Protein AF-A0A447RJ28-F1 (afdb_monomer_lite)

Secondary structure (DSSP, 8-state):
--STTHHHHHHHHHHTTTT-PPP---SS--EE---EE--SSSEEEEEEETTEE----B-TT-EE-----EE--SS--TT--EEEEEEEEETTTEEE--S-S-EEEPP-

InterPro domains:
  IPR021733 Protein of unknown function DUF3304 [PF11745] (37-91)

Sequence (108 aa):
MKSALISPLLAGLLLLTGCAQPAAQAGGGGGGTIKAINHTKWAINHFSVNGQSGIDILGPFQGGGGGCCFSVPARWTPGMTVRVDWETGQGSSAVSRGLPTGLNIKPG

Organism: Klebsiella pneumoniae (NCBI:txid573)

pLDDT: mean 72.42, std 15.9, range [40.38, 90.81]

Radius of gyration: 25.22 Å; chains: 1; bounding box: 36×23×89 Å

Foldseek 3Di:
DPPPVVVVVVVVVVVVVPDPDPPDQPPFQDKDFDKDFAQDQWKWQWKDKLPQTQPDIAHHRGIGGGRTGDGDDSDDDPPDWIWMAIWTDHPPPRTDRDDDGTDTDDDD

Structure (mmCIF, N/CA/C/O backbone):
data_AF-A0A447RJ28-F1
#
_entry.id   AF-A0A447RJ28-F1
#
loop_
_atom_site.group_PDB
_atom_site.id
_atom_site.type_symbol
_atom_site.label_atom_id
_atom_site.label_alt_id
_atom_site.label_comp_id
_atom_site.label_asym_id
_atom_site.label_entity_id
_atom_site.label_seq_id
_atom_site.pdbx_PDB_ins_code
_atom_site.Cartn_x
_atom_site.Cartn_y
_atom_site.Cartn_z
_atom_site.occupancy
_atom_site.B_iso_or_equiv
_atom_site.auth_seq_id
_atom_site.auth_comp_id
_atom_site.auth_asym_id
_atom_site.auth_atom_id
_atom_site.pdbx_PDB_model_num
ATOM 1 N N . MET A 1 1 ? -24.251 1.188 67.280 1.00 46.19 1 MET A N 1
ATOM 2 C CA . MET A 1 1 ? -22.852 1.075 66.808 1.00 46.19 1 MET A CA 1
ATOM 3 C C . MET A 1 1 ? -22.779 0.081 65.643 1.00 46.19 1 MET A C 1
ATOM 5 O O . MET A 1 1 ? -22.460 -1.074 65.864 1.00 46.19 1 MET A O 1
ATOM 9 N N . LYS A 1 2 ? -23.192 0.463 64.425 1.00 52.69 2 LYS A N 1
ATOM 10 C CA . LYS A 1 2 ? -23.129 -0.419 63.228 1.00 52.69 2 LYS A CA 1
ATOM 11 C C . LYS A 1 2 ? -22.817 0.344 61.928 1.00 52.69 2 LYS A C 1
ATOM 13 O O . LYS A 1 2 ? -22.398 -0.254 60.951 1.00 52.69 2 LYS A O 1
ATOM 18 N N . SER A 1 3 ? -22.970 1.669 61.932 1.00 51.72 3 SER A N 1
ATOM 19 C CA . SER A 1 3 ? -22.894 2.527 60.743 1.00 51.72 3 SER A CA 1
ATOM 20 C C . SER A 1 3 ? -21.501 3.099 60.434 1.00 51.72 3 SER A C 1
ATOM 22 O O . SER A 1 3 ? -21.297 3.614 59.342 1.00 51.72 3 SER A O 1
ATOM 24 N N . ALA A 1 4 ? -20.524 2.987 61.343 1.00 55.53 4 ALA A N 1
ATOM 25 C CA . ALA A 1 4 ? -19.208 3.626 61.182 1.00 55.53 4 ALA A CA 1
ATOM 26 C C . ALA A 1 4 ? -18.283 2.936 60.157 1.00 55.53 4 ALA A C 1
ATOM 28 O O . ALA A 1 4 ? -17.338 3.550 59.675 1.00 55.53 4 ALA A O 1
ATOM 29 N N . LEU A 1 5 ? -18.563 1.679 59.795 1.00 55.38 5 LEU A N 1
ATOM 30 C CA . LEU A 1 5 ? -17.743 0.900 58.854 1.00 55.38 5 LEU A CA 1
ATOM 31 C C . LEU A 1 5 ? -18.264 0.945 57.411 1.00 55.38 5 LEU A C 1
ATOM 33 O O . LEU A 1 5 ? -17.571 0.514 56.496 1.00 55.38 5 LEU A O 1
ATOM 37 N N . ILE A 1 6 ? -19.461 1.495 57.192 1.00 58.66 6 ILE A N 1
ATOM 38 C CA . ILE A 1 6 ? -20.098 1.548 55.868 1.00 58.66 6 ILE A CA 1
ATOM 39 C C . ILE A 1 6 ? -19.490 2.684 55.026 1.00 58.66 6 ILE A C 1
ATOM 41 O O . ILE A 1 6 ? -19.302 2.539 53.823 1.00 58.66 6 ILE A O 1
ATOM 45 N N . SER A 1 7 ? -19.104 3.790 55.672 1.00 62.12 7 SER A N 1
ATOM 46 C CA . SER A 1 7 ? -18.535 4.977 55.020 1.00 62.12 7 SER A CA 1
ATOM 47 C C . SER A 1 7 ? -17.180 4.750 54.322 1.00 62.12 7 SER A C 1
ATOM 49 O O . SER A 1 7 ? -17.047 5.187 53.179 1.00 62.12 7 SER A O 1
ATOM 51 N N . PRO A 1 8 ? -16.172 4.080 54.925 1.00 63.06 8 PRO A N 1
ATOM 52 C CA . PRO A 1 8 ? -14.906 3.827 54.231 1.00 63.06 8 PRO A CA 1
ATOM 53 C C . PRO A 1 8 ? -15.048 2.773 53.124 1.00 63.06 8 PRO A C 1
ATOM 55 O O . PRO A 1 8 ? -14.355 2.846 52.115 1.00 63.06 8 PRO A O 1
ATOM 58 N N . LEU A 1 9 ? -15.977 1.825 53.281 1.00 66.12 9 LEU A N 1
ATOM 59 C CA . LEU A 1 9 ? -16.265 0.785 52.289 1.00 66.12 9 LEU A CA 1
ATOM 60 C C . LEU A 1 9 ? -16.883 1.374 51.015 1.00 66.12 9 LEU A C 1
ATOM 62 O O . LEU A 1 9 ? -16.481 1.019 49.909 1.00 66.12 9 LEU A O 1
ATOM 66 N N . LEU A 1 10 ? -17.810 2.322 51.172 1.00 65.00 10 LEU A N 1
ATOM 67 C CA . LEU A 1 10 ? -18.439 3.018 50.051 1.00 65.00 10 LEU A CA 1
ATOM 68 C C . LEU A 1 10 ? -17.455 3.959 49.336 1.00 65.00 10 LEU A C 1
ATOM 70 O O . LEU A 1 10 ? -17.437 4.011 48.108 1.00 65.00 10 LEU A O 1
ATOM 74 N N . ALA A 1 11 ? -16.593 4.647 50.096 1.00 65.75 11 ALA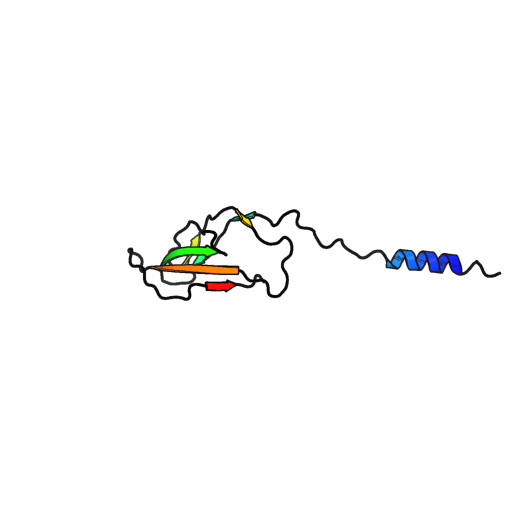 A N 1
ATOM 75 C CA . ALA A 1 11 ? -15.528 5.486 49.545 1.00 65.75 11 ALA A CA 1
ATOM 76 C C . ALA A 1 11 ? -14.475 4.662 48.781 1.00 65.75 11 ALA A C 1
ATOM 78 O O . ALA A 1 11 ? -14.037 5.070 47.708 1.00 65.75 11 ALA A O 1
ATOM 79 N N . GLY A 1 12 ? -14.113 3.479 49.290 1.00 66.69 12 GLY A N 1
ATOM 80 C CA . GLY A 1 12 ? -13.219 2.547 48.602 1.00 66.69 12 GLY A CA 1
ATOM 81 C C . GLY A 1 12 ? -13.805 2.036 47.286 1.00 66.69 12 GLY A C 1
ATOM 82 O O . GLY A 1 12 ? -13.116 2.038 46.272 1.00 66.69 12 GLY A O 1
ATOM 83 N N . LEU A 1 13 ? -15.091 1.674 47.262 1.00 65.19 13 LEU A N 1
ATOM 84 C CA . LEU A 1 13 ? -15.746 1.149 46.060 1.00 65.19 13 LEU A CA 1
ATOM 85 C C . LEU A 1 13 ? -15.828 2.184 44.918 1.00 65.19 13 LEU A C 1
ATOM 87 O O . LEU A 1 13 ? -15.689 1.819 43.753 1.00 65.19 13 LEU A O 1
ATOM 91 N N . LEU A 1 14 ? -15.981 3.473 45.250 1.00 64.62 14 LEU A N 1
ATOM 92 C CA . LEU A 1 14 ? -15.972 4.590 44.290 1.00 64.62 14 LEU A CA 1
ATOM 93 C C . LEU A 1 14 ? -14.587 4.844 43.665 1.00 64.62 14 LEU A C 1
ATOM 95 O O . LEU A 1 14 ? -14.500 5.324 42.536 1.00 64.62 14 LEU A O 1
ATOM 99 N N . LEU A 1 15 ? -13.501 4.500 44.365 1.00 64.00 15 LEU A N 1
ATOM 100 C CA . LEU A 1 15 ? -12.137 4.636 43.842 1.00 64.00 15 LEU A CA 1
ATOM 101 C C . LEU A 1 15 ? -11.772 3.521 42.843 1.00 64.00 15 LEU A C 1
ATOM 103 O O . LEU A 1 15 ? -10.917 3.738 41.988 1.00 64.00 15 LEU A O 1
ATOM 107 N N . LEU A 1 16 ? -12.443 2.359 42.883 1.00 61.12 16 LEU A N 1
ATOM 108 C CA . LEU A 1 16 ? -12.209 1.263 41.926 1.00 61.12 16 LEU A CA 1
ATOM 109 C C . LEU A 1 16 ? -12.833 1.493 40.538 1.00 61.12 16 LEU A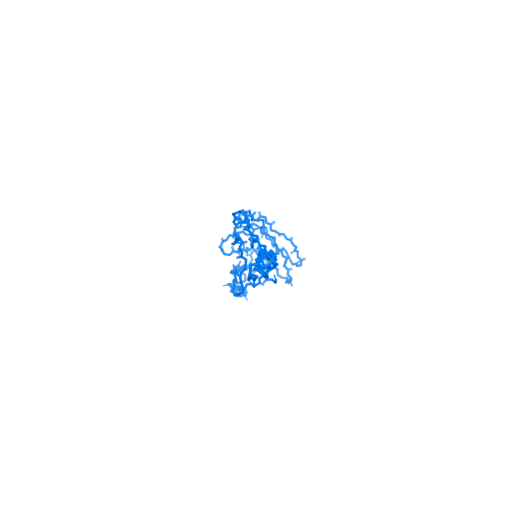 C 1
ATOM 111 O O . LEU A 1 16 ? -12.469 0.799 39.591 1.00 61.12 16 LEU A O 1
ATOM 115 N N . THR A 1 17 ? -13.742 2.460 40.372 1.00 63.94 17 THR A N 1
ATOM 116 C CA . THR A 1 17 ? -14.356 2.750 39.060 1.00 63.94 17 THR A CA 1
ATOM 117 C C . THR A 1 17 ? -13.516 3.679 38.175 1.00 63.94 17 THR A C 1
ATOM 119 O O . THR A 1 17 ? -13.906 3.987 37.051 1.00 63.94 17 THR A O 1
ATOM 122 N N . GLY A 1 18 ? -12.351 4.127 38.648 1.00 63.56 18 GLY A N 1
ATOM 123 C CA . GLY A 1 18 ? -11.520 5.120 37.971 1.00 63.56 18 GLY A CA 1
ATOM 124 C C . GLY A 1 18 ? -10.386 4.551 37.120 1.00 63.56 18 GLY A C 1
ATOM 125 O O . GLY A 1 18 ? -9.253 4.913 37.382 1.00 63.56 18 GLY A O 1
ATOM 126 N N . CYS A 1 19 ? -10.650 3.698 36.121 1.00 67.44 19 CYS A N 1
ATOM 127 C CA . CYS A 1 19 ? -9.639 3.345 35.097 1.00 67.44 19 CYS A CA 1
ATOM 128 C C . CYS A 1 19 ? -10.218 2.929 33.728 1.00 67.44 19 CYS A C 1
ATOM 130 O O . CYS A 1 19 ? -9.504 2.366 32.899 1.00 67.44 19 CYS A O 1
ATOM 132 N N . ALA A 1 20 ? -11.494 3.197 33.435 1.00 64.62 20 ALA A N 1
ATOM 133 C CA . ALA A 1 20 ? -12.009 2.978 32.086 1.00 64.62 20 ALA A CA 1
ATOM 134 C C . ALA A 1 20 ? -11.654 4.187 31.208 1.00 64.62 20 ALA A C 1
ATOM 136 O O . ALA A 1 20 ? -12.411 5.153 31.131 1.00 64.62 20 ALA A O 1
ATOM 137 N N . GLN A 1 21 ? -10.489 4.151 30.555 1.00 65.44 21 GLN A N 1
ATOM 138 C CA . GLN A 1 21 ? -10.213 5.074 29.455 1.00 65.44 21 GLN A CA 1
ATOM 139 C C . GLN A 1 21 ? -11.278 4.835 28.376 1.00 65.44 21 GLN A C 1
ATOM 141 O O . GLN A 1 21 ? -11.398 3.696 27.908 1.00 65.44 21 GLN A O 1
ATOM 146 N N . PRO A 1 22 ? -12.050 5.860 27.963 1.00 62.84 22 PRO A N 1
ATOM 147 C CA . PRO A 1 22 ? -12.869 5.754 26.770 1.00 62.84 22 PRO A CA 1
ATOM 148 C C . PRO A 1 22 ? -11.940 5.303 25.657 1.00 62.84 22 PRO A C 1
ATOM 150 O O . PRO A 1 22 ? -10.948 5.971 25.355 1.00 62.84 22 PRO A O 1
ATOM 153 N N . ALA A 1 23 ? -12.199 4.119 25.112 1.00 61.88 23 ALA A N 1
ATOM 154 C CA . ALA A 1 23 ? -11.394 3.607 24.027 1.00 61.88 23 ALA A CA 1
ATOM 155 C C . ALA A 1 23 ? -11.405 4.695 22.947 1.00 61.88 23 ALA A C 1
ATOM 157 O O . ALA A 1 23 ? -12.485 5.163 22.607 1.00 61.88 23 ALA A O 1
ATOM 158 N N . ALA A 1 24 ? -10.250 5.136 22.444 1.00 59.09 24 ALA A N 1
ATOM 159 C CA . ALA A 1 24 ? -10.190 6.279 21.533 1.00 59.09 24 ALA A CA 1
ATOM 160 C C . ALA A 1 24 ? -11.190 6.087 20.380 1.00 59.09 24 ALA A C 1
ATOM 162 O O . ALA A 1 24 ? -11.038 5.175 19.565 1.00 59.09 24 ALA A O 1
ATOM 163 N N . GLN A 1 25 ? -12.269 6.871 20.363 1.00 53.25 25 GLN A N 1
ATOM 164 C CA . GLN A 1 25 ? -13.133 6.988 19.201 1.00 53.25 25 GLN A CA 1
ATOM 165 C C . GLN A 1 25 ? -12.363 7.903 18.252 1.00 53.25 25 GLN A C 1
ATOM 167 O O . GLN A 1 25 ? -12.410 9.123 18.392 1.00 53.25 25 GLN A O 1
ATOM 172 N N . ALA A 1 26 ? -11.602 7.324 17.320 1.00 53.34 26 ALA A N 1
ATOM 173 C CA . ALA A 1 26 ? -11.177 8.083 16.155 1.00 53.34 26 ALA A CA 1
ATOM 174 C C . ALA A 1 26 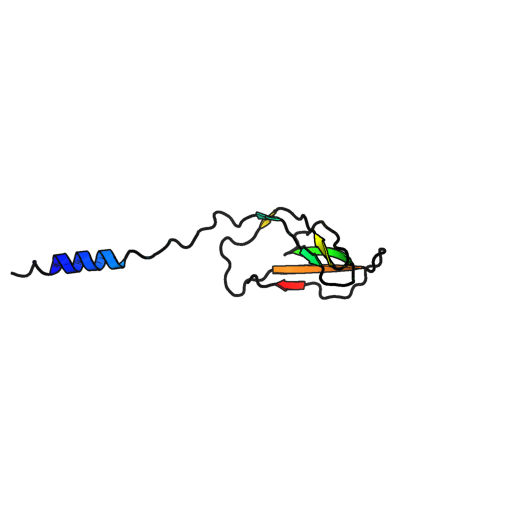? -12.465 8.535 15.450 1.00 53.34 26 ALA A C 1
ATOM 176 O O . ALA A 1 26 ? -13.237 7.713 14.951 1.00 53.34 26 ALA A O 1
ATOM 177 N N . GLY A 1 27 ? -12.782 9.825 15.559 1.00 46.53 27 GLY A N 1
ATOM 178 C CA . GLY A 1 27 ? -13.973 10.407 14.957 1.00 46.53 27 GLY A CA 1
ATOM 179 C C . GLY A 1 27 ? -13.881 10.265 13.445 1.00 46.53 27 GLY A C 1
ATOM 180 O O . GLY A 1 27 ? -13.055 10.925 12.830 1.00 46.53 27 GLY A O 1
ATOM 181 N N . GLY A 1 28 ? -14.708 9.391 12.867 1.00 51.09 28 GLY A N 1
ATOM 182 C CA . GLY A 1 28 ? -14.666 9.066 11.443 1.00 51.09 28 GLY A CA 1
ATOM 183 C C . GLY A 1 28 ? -13.410 8.277 11.068 1.00 51.09 28 GLY A C 1
ATOM 184 O O . GLY A 1 28 ? -12.297 8.590 11.476 1.00 51.09 28 GLY A O 1
ATOM 185 N N . GLY A 1 29 ? -13.579 7.217 10.284 1.00 53.16 29 GLY A N 1
ATOM 186 C CA . GLY A 1 29 ? -12.445 6.517 9.696 1.00 53.16 29 GLY A CA 1
ATOM 187 C C . GLY A 1 29 ? -11.582 7.492 8.898 1.00 53.16 29 GLY A C 1
ATOM 188 O O . GLY A 1 29 ? -12.038 8.000 7.875 1.00 53.16 29 GLY A O 1
ATOM 189 N N . GLY A 1 30 ? -10.387 7.814 9.401 1.00 58.56 30 GLY A N 1
ATOM 190 C CA . GLY A 1 30 ? -9.516 8.824 8.807 1.00 58.56 30 GLY A CA 1
ATOM 191 C C . GLY A 1 30 ? -9.264 8.519 7.332 1.00 58.56 30 GLY A C 1
ATOM 192 O O . GLY A 1 30 ? -8.855 7.412 6.984 1.00 58.56 30 GLY A O 1
ATOM 193 N N . GLY A 1 31 ? -9.551 9.494 6.469 1.00 71.06 31 GLY A N 1
ATOM 194 C CA . GLY A 1 31 ? -9.170 9.453 5.063 1.00 71.06 31 GLY A CA 1
ATOM 195 C C . GLY A 1 31 ? -7.689 9.791 4.932 1.00 71.06 31 GLY A C 1
ATOM 196 O O . GLY A 1 31 ? -7.276 10.876 5.334 1.00 71.06 31 GLY A O 1
ATOM 197 N N . GLY A 1 32 ? -6.893 8.866 4.402 1.00 80.69 32 GLY A N 1
ATOM 198 C CA . GLY A 1 32 ? -5.458 9.038 4.190 1.00 80.69 32 GLY A CA 1
ATOM 199 C C . GLY A 1 32 ? -5.074 9.046 2.714 1.00 80.69 32 GLY A C 1
ATOM 200 O O . GLY A 1 32 ? -5.863 8.686 1.837 1.00 80.69 32 GLY A O 1
ATOM 201 N N . THR A 1 33 ? -3.831 9.441 2.451 1.00 86.94 33 THR A N 1
ATOM 202 C CA . THR A 1 33 ? -3.205 9.288 1.136 1.00 86.94 33 THR A CA 1
ATOM 203 C C . THR A 1 33 ? -2.536 7.923 1.047 1.00 86.94 33 THR A C 1
ATOM 205 O O . THR A 1 33 ? -1.779 7.540 1.940 1.00 86.94 33 THR A O 1
ATOM 208 N N . ILE A 1 34 ? -2.760 7.207 -0.048 1.00 89.38 34 ILE A N 1
ATOM 209 C CA . ILE A 1 34 ? -2.055 5.966 -0.357 1.00 89.38 34 ILE A CA 1
ATOM 210 C C . ILE A 1 34 ? -0.626 6.308 -0.786 1.00 89.38 34 ILE A C 1
ATOM 212 O O . ILE A 1 34 ? -0.410 7.040 -1.755 1.00 89.38 34 ILE A O 1
ATOM 216 N N . LYS A 1 35 ? 0.353 5.747 -0.073 1.00 90.31 35 LYS A N 1
ATOM 217 C CA . LYS A 1 35 ? 1.778 5.785 -0.417 1.00 90.31 35 LYS A CA 1
ATOM 218 C C . LYS A 1 35 ? 2.330 4.367 -0.466 1.00 90.31 35 LYS A C 1
ATOM 220 O O . LYS A 1 35 ? 1.904 3.511 0.307 1.00 90.31 35 LYS A O 1
ATOM 225 N N . ALA A 1 36 ? 3.268 4.125 -1.371 1.00 88.94 36 ALA A N 1
ATOM 226 C CA . ALA A 1 36 ? 3.849 2.810 -1.599 1.00 88.94 36 ALA A CA 1
ATOM 227 C C . ALA A 1 36 ? 5.330 2.911 -1.983 1.00 88.94 36 ALA A C 1
ATOM 229 O O . ALA A 1 36 ? 5.784 3.934 -2.494 1.00 88.94 36 ALA A O 1
ATOM 230 N N . ILE A 1 37 ? 6.072 1.831 -1.727 1.00 89.94 37 ILE A N 1
ATOM 231 C CA . ILE A 1 37 ? 7.482 1.666 -2.091 1.00 89.94 37 ILE A CA 1
ATOM 232 C C . ILE A 1 37 ? 7.617 0.351 -2.851 1.00 89.94 37 ILE A C 1
ATOM 234 O O . ILE A 1 37 ? 7.207 -0.706 -2.369 1.00 89.94 37 ILE A O 1
ATOM 238 N N . ASN A 1 38 ? 8.189 0.410 -4.047 1.00 88.44 38 ASN A N 1
ATOM 239 C CA . ASN A 1 38 ? 8.413 -0.750 -4.891 1.00 88.44 38 ASN A CA 1
ATOM 240 C C . ASN A 1 38 ? 9.753 -1.409 -4.552 1.00 88.44 38 ASN A C 1
ATOM 242 O O . ASN A 1 38 ? 10.789 -0.935 -4.984 1.00 88.44 38 ASN A O 1
ATOM 246 N N . HIS A 1 39 ? 9.756 -2.538 -3.847 1.00 87.56 39 HIS A N 1
ATOM 247 C CA . HIS A 1 39 ? 10.984 -3.291 -3.534 1.00 87.56 39 HIS A CA 1
ATOM 248 C C . HIS A 1 39 ? 11.412 -4.280 -4.637 1.00 87.56 39 HIS A C 1
ATOM 250 O O . HIS A 1 39 ? 12.166 -5.219 -4.379 1.00 87.56 39 HIS A O 1
ATOM 256 N N . THR A 1 40 ? 10.920 -4.113 -5.866 1.00 84.06 40 THR A N 1
ATOM 257 C CA . THR A 1 40 ? 11.207 -5.016 -6.986 1.00 84.06 40 THR A CA 1
ATOM 258 C C . THR A 1 40 ? 12.068 -4.345 -8.053 1.00 84.06 40 THR A C 1
ATOM 260 O O . THR A 1 40 ? 12.183 -3.123 -8.121 1.00 84.06 40 THR A O 1
ATOM 263 N N . LYS A 1 41 ? 12.649 -5.168 -8.934 1.00 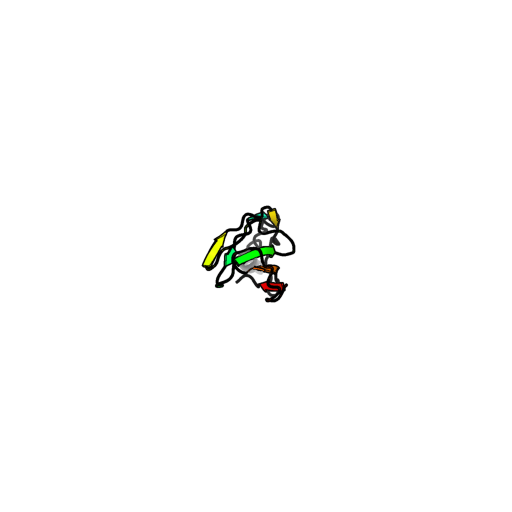87.25 41 LYS A N 1
ATOM 264 C CA . LYS A 1 41 ? 13.399 -4.713 -10.114 1.00 87.25 41 LYS A CA 1
ATOM 265 C C . LYS A 1 41 ? 12.515 -4.314 -11.308 1.00 87.25 41 LYS A C 1
ATOM 267 O O . LYS A 1 41 ? 13.048 -3.928 -12.343 1.00 87.25 41 LYS A O 1
ATOM 272 N N . TRP A 1 42 ? 11.197 -4.473 -11.202 1.00 85.81 42 TRP A N 1
ATOM 273 C CA . TRP A 1 42 ? 10.235 -4.198 -12.272 1.00 85.81 42 TRP A CA 1
ATOM 274 C C . TRP A 1 42 ? 9.452 -2.930 -11.965 1.00 85.81 42 TRP A C 1
ATOM 276 O O . TRP A 1 42 ? 9.354 -2.540 -10.806 1.00 85.81 42 TRP A O 1
ATOM 286 N N . ALA A 1 43 ? 8.880 -2.294 -12.985 1.00 87.31 43 ALA A N 1
ATOM 287 C CA . ALA A 1 43 ? 7.962 -1.189 -12.753 1.00 87.31 43 ALA A CA 1
ATOM 288 C C . ALA A 1 43 ? 6.610 -1.724 -12.259 1.00 87.31 43 ALA A C 1
ATOM 290 O O . ALA A 1 43 ? 6.147 -2.773 -12.717 1.00 87.31 43 ALA A O 1
ATOM 291 N N . ILE A 1 44 ? 5.973 -0.987 -11.354 1.00 88.81 44 ILE A N 1
ATOM 292 C CA . ILE A 1 44 ? 4.560 -1.150 -11.011 1.00 88.81 44 ILE A CA 1
ATOM 293 C C . ILE A 1 44 ? 3.790 -0.129 -11.839 1.00 88.81 44 ILE A C 1
ATOM 295 O O . ILE A 1 44 ? 3.831 1.061 -11.538 1.00 88.81 44 ILE A O 1
ATOM 299 N N . ASN A 1 45 ? 3.114 -0.596 -12.886 1.00 87.06 45 ASN A N 1
ATOM 300 C CA . ASN A 1 45 ? 2.363 0.253 -13.816 1.00 87.06 45 ASN A CA 1
ATOM 301 C C . ASN A 1 45 ? 1.050 0.755 -13.211 1.00 87.06 45 ASN A C 1
ATOM 303 O O . ASN A 1 45 ? 0.530 1.793 -13.600 1.00 87.06 45 ASN A O 1
ATOM 307 N N . HIS A 1 46 ? 0.484 -0.015 -12.288 1.00 88.69 46 HIS A N 1
ATOM 308 C CA . HIS A 1 46 ? -0.739 0.340 -11.593 1.00 88.69 46 HIS A CA 1
ATOM 309 C C . HIS A 1 46 ? -0.796 -0.404 -10.265 1.00 88.69 46 HIS A C 1
ATOM 311 O O . HIS A 1 46 ? -0.366 -1.557 -10.182 1.00 88.69 46 HIS A O 1
ATOM 317 N N . PHE A 1 47 ? -1.359 0.230 -9.240 1.00 89.44 47 PHE A N 1
ATOM 318 C CA . PHE A 1 47 ? -1.728 -0.444 -8.005 1.00 89.44 47 PHE A CA 1
ATOM 319 C C . PHE A 1 47 ? -2.943 0.205 -7.345 1.00 89.44 47 PHE A C 1
ATOM 321 O O . PHE A 1 47 ? -3.248 1.379 -7.563 1.00 89.44 47 PHE A O 1
ATOM 328 N N . SER A 1 48 ? -3.635 -0.572 -6.520 1.00 89.88 48 SER A N 1
ATOM 329 C CA . SER A 1 48 ? -4.774 -0.120 -5.732 1.00 89.88 48 SER A CA 1
ATOM 330 C C . SER A 1 48 ? -4.837 -0.829 -4.383 1.00 89.88 48 SER A C 1
ATOM 332 O O . SER A 1 48 ? -4.351 -1.953 -4.238 1.00 89.88 48 SER A O 1
ATOM 334 N N . VAL A 1 49 ? -5.457 -0.174 -3.404 1.00 88.38 49 VAL A N 1
ATOM 335 C CA . VAL A 1 49 ? -5.737 -0.726 -2.074 1.00 88.38 49 VAL A CA 1
ATOM 336 C C . VAL A 1 49 ? -7.247 -0.745 -1.886 1.00 88.38 49 VAL A C 1
ATOM 338 O O . VAL A 1 49 ? -7.891 0.299 -1.939 1.00 88.38 49 VAL A O 1
ATOM 341 N N . ASN A 1 50 ? -7.832 -1.929 -1.712 1.00 88.88 50 ASN A N 1
ATOM 342 C CA . ASN A 1 50 ? -9.283 -2.150 -1.706 1.00 88.88 50 ASN A CA 1
ATOM 343 C C . ASN A 1 50 ? -9.991 -1.481 -2.904 1.00 88.88 50 ASN A C 1
ATOM 345 O O . ASN A 1 50 ? -11.058 -0.891 -2.754 1.00 88.88 50 ASN A O 1
ATOM 349 N N . GLY A 1 51 ? -9.366 -1.526 -4.085 1.00 88.94 51 GLY A N 1
ATOM 350 C CA . GLY A 1 51 ? -9.872 -0.893 -5.307 1.00 88.94 51 GLY A CA 1
ATOM 351 C C . GLY A 1 51 ? -9.630 0.619 -5.417 1.00 88.94 51 GLY A C 1
ATOM 352 O O . GLY A 1 51 ? -9.834 1.172 -6.493 1.00 88.94 51 GLY A O 1
ATOM 353 N N . GLN A 1 52 ? -9.148 1.293 -4.366 1.00 90.81 52 GLN A N 1
ATOM 354 C CA . GLN A 1 52 ? -8.764 2.705 -4.436 1.00 90.81 52 GLN A CA 1
ATOM 355 C C . GLN A 1 52 ? -7.389 2.840 -5.094 1.00 90.81 52 GLN A C 1
ATOM 357 O O . GLN A 1 52 ? -6.412 2.258 -4.617 1.00 90.81 52 GLN A O 1
ATOM 362 N N . SER A 1 53 ? -7.308 3.596 -6.189 1.00 90.50 53 SER A N 1
ATOM 363 C CA . SER A 1 53 ? -6.076 3.726 -6.974 1.00 90.50 53 SER A CA 1
ATOM 364 C C . SER A 1 53 ? -4.972 4.452 -6.203 1.00 90.50 53 SER A C 1
ATOM 366 O O . SER A 1 53 ? -5.219 5.448 -5.527 1.00 90.50 53 SER A O 1
ATOM 368 N N . GLY A 1 54 ? -3.736 3.978 -6.359 1.00 90.31 54 GLY A N 1
ATOM 369 C CA . GLY A 1 54 ? -2.534 4.646 -5.869 1.00 90.31 54 GLY A CA 1
ATOM 370 C C . GLY A 1 54 ? -2.095 5.861 -6.694 1.00 90.31 54 GLY A C 1
ATOM 371 O O . GLY A 1 54 ? -1.249 6.610 -6.210 1.00 90.31 54 GLY A O 1
ATOM 372 N N . ILE A 1 55 ? -2.688 6.082 -7.878 1.00 87.12 55 ILE A N 1
ATOM 373 C CA . ILE A 1 55 ? -2.397 7.130 -8.886 1.00 87.12 55 ILE A CA 1
ATOM 374 C C . ILE A 1 55 ? -1.033 6.995 -9.585 1.00 87.12 55 ILE A C 1
ATOM 376 O O . ILE A 1 55 ? -0.962 7.173 -10.799 1.00 87.12 55 ILE A O 1
ATOM 380 N N . ASP A 1 56 ? 0.025 6.643 -8.861 1.00 85.38 56 ASP A N 1
ATOM 381 C CA . ASP A 1 56 ? 1.386 6.681 -9.406 1.00 85.38 56 ASP A CA 1
ATOM 382 C C . ASP A 1 56 ? 1.846 5.353 -10.027 1.00 85.38 56 ASP A C 1
ATOM 384 O O . ASP A 1 56 ? 1.499 4.262 -9.566 1.00 85.38 56 ASP A O 1
ATOM 388 N N . ILE A 1 57 ? 2.724 5.467 -11.029 1.00 87.62 57 ILE A N 1
ATOM 389 C CA . ILE A 1 57 ? 3.590 4.384 -11.514 1.00 87.62 57 ILE A CA 1
ATOM 390 C C . ILE A 1 57 ? 4.861 4.386 -10.666 1.00 87.62 57 ILE A C 1
ATOM 392 O O . ILE A 1 57 ? 5.502 5.427 -10.521 1.00 87.62 57 ILE A O 1
ATOM 396 N N . LEU A 1 58 ? 5.262 3.228 -10.136 1.00 90.25 58 LEU A N 1
ATOM 397 C CA . LEU A 1 58 ? 6.478 3.112 -9.327 1.00 90.25 58 LEU A CA 1
ATOM 398 C C . LEU A 1 58 ? 7.586 2.417 -10.114 1.00 90.25 58 LEU A C 1
ATOM 400 O O . LEU A 1 58 ? 7.484 1.229 -10.428 1.00 90.25 58 LEU A O 1
ATOM 404 N N . GLY A 1 59 ? 8.675 3.135 -10.391 1.00 90.44 59 GLY A N 1
ATOM 405 C CA . GLY A 1 59 ? 9.887 2.537 -10.947 1.00 90.44 59 GLY A CA 1
ATOM 406 C C . GLY A 1 59 ? 10.556 1.555 -9.972 1.00 90.44 59 GLY A C 1
ATOM 407 O O . GLY A 1 59 ? 10.178 1.488 -8.797 1.00 90.44 59 GLY A O 1
ATOM 408 N N . PRO A 1 60 ? 11.551 0.775 -10.433 1.00 89.25 60 PRO A N 1
ATOM 409 C CA . PRO A 1 60 ? 12.298 -0.139 -9.572 1.00 89.25 60 PRO A CA 1
ATOM 410 C C . PRO A 1 60 ? 12.882 0.574 -8.348 1.00 89.25 60 PRO A C 1
ATOM 412 O O . PRO A 1 60 ? 13.558 1.591 -8.500 1.00 89.25 60 PRO A O 1
ATOM 415 N N . PHE A 1 61 ? 12.643 0.038 -7.149 1.00 87.88 61 PHE A N 1
ATOM 416 C CA . PHE A 1 61 ? 13.175 0.578 -5.884 1.00 87.88 61 PHE A CA 1
ATOM 417 C C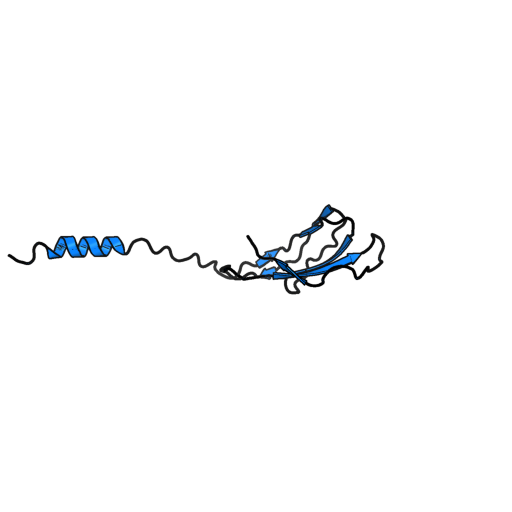 . PHE A 1 61 ? 12.724 2.009 -5.544 1.00 87.88 61 PHE A C 1
ATOM 419 O O . PHE A 1 61 ? 13.328 2.657 -4.690 1.00 87.88 61 PHE A O 1
ATOM 426 N N . GLN A 1 62 ? 11.658 2.504 -6.182 1.00 90.25 62 GLN A N 1
ATOM 427 C CA . GLN A 1 62 ? 11.130 3.849 -5.958 1.00 90.25 62 GLN A CA 1
ATOM 428 C C . GLN A 1 62 ? 9.896 3.855 -5.056 1.00 90.25 62 GLN A C 1
ATOM 430 O O . GLN A 1 62 ? 9.103 2.912 -5.029 1.00 90.25 62 GLN A O 1
ATOM 435 N N . GLY A 1 63 ? 9.736 4.959 -4.328 1.00 90.50 63 GLY A N 1
ATOM 436 C CA . GLY A 1 63 ? 8.518 5.295 -3.605 1.00 90.50 63 GLY A CA 1
ATOM 437 C C . GLY A 1 63 ? 7.637 6.261 -4.390 1.00 90.50 63 GLY A C 1
ATOM 438 O O . GLY A 1 63 ? 8.118 6.994 -5.251 1.00 90.50 63 GLY A O 1
ATOM 439 N N . GLY A 1 64 ? 6.354 6.279 -4.060 1.00 89.31 64 GLY A N 1
ATOM 440 C CA . GLY A 1 64 ? 5.375 7.174 -4.659 1.00 89.31 64 GLY A CA 1
ATOM 441 C C . GLY A 1 64 ? 3.980 6.913 -4.113 1.00 89.31 64 GLY A C 1
ATOM 442 O O . GLY A 1 64 ? 3.801 6.448 -2.984 1.00 89.31 64 GLY A O 1
ATOM 443 N N . GLY A 1 65 ? 2.988 7.227 -4.922 1.00 87.75 65 GLY A N 1
ATOM 444 C CA . GLY A 1 65 ? 1.574 7.188 -4.607 1.00 87.75 65 GLY A CA 1
ATOM 445 C C . GLY A 1 65 ? 1.004 8.594 -4.470 1.00 87.75 65 GLY A C 1
ATOM 446 O O . GLY A 1 65 ? 1.703 9.578 -4.241 1.00 87.75 65 GLY A O 1
ATOM 447 N N . GLY A 1 66 ? -0.305 8.693 -4.512 1.00 85.25 66 GLY A N 1
ATOM 448 C CA . GLY A 1 66 ? -1.014 9.963 -4.402 1.00 85.25 66 GLY A CA 1
ATOM 449 C C . GLY A 1 66 ? -2.514 9.794 -4.265 1.00 85.25 66 GLY A C 1
ATOM 450 O O . GLY A 1 66 ? -3.207 10.788 -4.066 1.00 85.25 66 GLY A O 1
ATOM 451 N N . GLY A 1 67 ? -3.002 8.549 -4.336 1.00 84.94 67 GLY A N 1
ATOM 452 C CA . GLY A 1 67 ? -4.400 8.196 -4.140 1.00 84.94 67 GLY A CA 1
ATOM 453 C C . GLY A 1 67 ? -4.952 8.843 -2.887 1.00 84.94 67 GLY A C 1
ATOM 454 O O . GLY A 1 67 ? -4.532 8.507 -1.781 1.00 84.94 67 GLY A O 1
ATOM 455 N N . CYS A 1 68 ? -5.855 9.801 -3.056 1.00 83.25 68 CYS A N 1
ATOM 456 C CA . CYS A 1 68 ? -6.482 10.462 -1.928 1.00 83.25 68 CYS A CA 1
ATOM 457 C C . CYS A 1 68 ? -7.559 9.569 -1.324 1.00 83.25 68 CYS A C 1
ATOM 459 O O . CYS A 1 68 ? -8.025 8.601 -1.933 1.00 83.25 68 CYS A O 1
ATOM 461 N N . CYS A 1 69 ? -8.045 10.006 -0.164 1.00 84.19 69 CYS A N 1
ATOM 462 C CA . CYS A 1 69 ? -9.390 9.662 0.264 1.00 84.19 69 CYS A CA 1
ATOM 463 C C . CYS A 1 69 ? -9.568 8.161 0.560 1.00 84.19 69 CYS A C 1
ATOM 465 O O . CYS A 1 69 ? -10.671 7.626 0.454 1.00 84.19 69 CYS A O 1
ATOM 467 N N . PHE A 1 70 ? -8.485 7.469 0.931 1.00 86.12 70 PHE A N 1
ATOM 468 C CA . PHE A 1 70 ? -8.562 6.084 1.373 1.00 86.12 70 PHE A CA 1
ATOM 469 C C . PHE A 1 70 ? -9.047 6.035 2.818 1.00 86.12 70 PHE A C 1
ATOM 471 O O . PHE A 1 70 ? -8.353 6.490 3.726 1.00 86.12 70 PHE A O 1
ATOM 478 N N . SER A 1 71 ? -10.246 5.501 3.029 1.00 83.38 71 SER A N 1
ATOM 479 C CA . SER A 1 71 ? -10.837 5.375 4.358 1.00 83.38 71 SER A CA 1
ATOM 480 C C . SER A 1 71 ? -10.426 4.068 5.023 1.00 83.38 71 SER A C 1
ATOM 482 O O . SER A 1 71 ? -10.577 2.988 4.451 1.00 83.38 71 SER A O 1
ATOM 484 N N . VAL A 1 72 ? -9.981 4.164 6.272 1.00 77.38 72 VAL A N 1
ATOM 485 C CA . VAL A 1 72 ? -9.772 3.010 7.155 1.00 77.38 72 VAL A CA 1
ATOM 486 C C . VAL A 1 72 ? -10.778 3.029 8.301 1.00 77.38 72 VAL A C 1
ATOM 488 O O . VAL A 1 72 ? -11.246 4.102 8.676 1.00 77.38 72 VAL A O 1
ATOM 491 N N . PRO A 1 73 ? -11.132 1.879 8.895 1.00 76.44 73 PRO A N 1
ATOM 492 C CA . PRO A 1 73 ? -11.954 1.860 10.098 1.00 76.44 73 PRO A CA 1
ATOM 493 C C . PRO A 1 73 ? -11.330 2.691 11.228 1.00 76.44 73 PRO A C 1
ATOM 495 O O . PRO A 1 73 ? -10.115 2.710 11.402 1.00 76.44 73 PRO A O 1
ATOM 498 N N . ALA A 1 74 ? -12.174 3.316 12.053 1.00 76.19 74 ALA A N 1
ATOM 499 C CA . ALA A 1 74 ? -11.739 4.075 13.230 1.00 76.19 74 ALA A CA 1
ATOM 500 C C . ALA A 1 74 ? -10.971 3.224 14.260 1.00 76.19 74 ALA A C 1
ATOM 502 O O . ALA A 1 74 ? -10.178 3.743 15.043 1.00 76.19 74 ALA A O 1
ATOM 503 N N . ARG A 1 75 ? -11.227 1.911 14.282 1.00 78.00 75 ARG A N 1
ATOM 504 C CA . ARG A 1 75 ? -10.515 0.944 15.117 1.00 78.00 75 ARG A CA 1
ATOM 505 C C . ARG A 1 75 ? -10.027 -0.200 14.251 1.00 78.00 75 ARG A C 1
ATOM 507 O O . ARG A 1 75 ? -10.831 -0.835 13.572 1.00 78.00 75 ARG A O 1
ATOM 514 N N . TRP A 1 76 ? -8.735 -0.482 14.335 1.00 77.88 76 TRP A N 1
ATOM 515 C CA . TRP A 1 76 ? -8.169 -1.698 13.776 1.00 77.88 76 TRP A CA 1
ATOM 516 C C . TRP A 1 76 ? -8.359 -2.854 14.760 1.00 77.88 76 TRP A C 1
ATOM 518 O O . TRP A 1 76 ? -8.137 -2.683 15.960 1.00 77.88 76 TRP A O 1
ATOM 528 N N . THR A 1 77 ? -8.767 -4.027 14.277 1.00 81.00 77 THR A N 1
ATOM 529 C CA . THR A 1 77 ? -8.855 -5.243 15.095 1.00 81.00 77 THR A CA 1
ATOM 530 C C . THR A 1 77 ? -7.987 -6.357 14.514 1.00 81.00 77 THR A C 1
ATOM 532 O O . THR A 1 77 ? -7.748 -6.398 13.300 1.00 81.00 77 THR A O 1
ATOM 535 N N . PRO A 1 78 ? -7.501 -7.289 15.356 1.00 83.00 78 PRO A N 1
ATOM 536 C CA . PRO A 1 78 ? -6.759 -8.444 14.876 1.00 83.00 78 PRO A CA 1
ATOM 537 C C . PRO A 1 78 ? -7.538 -9.203 13.796 1.00 83.00 78 PRO A C 1
ATOM 539 O O . PRO A 1 78 ? -8.709 -9.530 13.969 1.00 83.00 78 PRO A O 1
ATOM 542 N N . GLY A 1 79 ? -6.872 -9.489 12.677 1.00 83.19 79 GLY A N 1
ATOM 543 C CA . GLY A 1 79 ? -7.470 -10.205 11.547 1.00 83.19 79 GLY A CA 1
ATOM 544 C C . GLY A 1 79 ? -8.011 -9.312 10.430 1.00 83.19 79 GLY A C 1
ATOM 545 O O . GLY A 1 79 ? -8.232 -9.825 9.335 1.00 83.19 79 GLY A O 1
ATOM 546 N N . MET A 1 80 ? -8.140 -7.999 10.643 1.00 84.50 80 MET A N 1
ATOM 547 C CA . MET A 1 80 ? -8.395 -7.068 9.541 1.00 84.50 80 MET A CA 1
ATOM 548 C C . MET A 1 80 ? -7.243 -7.101 8.522 1.00 84.50 80 MET A C 1
ATOM 550 O O . MET A 1 80 ? -6.070 -7.231 8.884 1.00 84.50 80 MET A O 1
ATOM 554 N N . THR A 1 81 ? -7.588 -6.987 7.240 1.00 84.00 81 THR A N 1
ATOM 555 C CA . THR A 1 81 ? -6.650 -6.983 6.109 1.00 84.00 81 THR A CA 1
ATOM 556 C C . THR A 1 81 ? -7.074 -5.942 5.081 1.00 84.00 81 THR A C 1
ATOM 558 O O . THR A 1 81 ? -8.240 -5.546 5.030 1.00 84.00 81 THR A O 1
ATOM 561 N N . VAL A 1 82 ? -6.127 -5.506 4.256 1.00 84.94 82 VAL A N 1
ATOM 562 C CA . VAL A 1 82 ? -6.410 -4.766 3.020 1.00 84.94 82 VAL A CA 1
ATOM 563 C C . VAL A 1 82 ? -5.980 -5.594 1.824 1.00 84.94 82 VAL A C 1
ATOM 565 O O . VAL A 1 82 ? -4.935 -6.240 1.878 1.00 84.94 82 VAL A O 1
ATOM 568 N N . ARG A 1 83 ? -6.753 -5.545 0.741 1.00 87.44 83 ARG A N 1
ATOM 569 C CA . ARG A 1 83 ? -6.411 -6.177 -0.530 1.00 87.44 83 ARG A CA 1
ATOM 570 C C . ARG A 1 83 ? -5.602 -5.208 -1.378 1.00 87.44 83 ARG A C 1
ATOM 572 O O . ARG A 1 83 ? -6.082 -4.121 -1.689 1.00 87.44 83 ARG A O 1
ATOM 579 N N . VAL A 1 84 ? -4.404 -5.617 -1.774 1.00 87.56 84 VAL A N 1
ATOM 580 C CA . VAL A 1 84 ? -3.567 -4.860 -2.708 1.00 87.56 84 VAL A CA 1
ATOM 581 C C . VAL A 1 84 ? -3.550 -5.549 -4.062 1.00 87.56 84 VAL A C 1
ATOM 583 O O . VAL A 1 84 ? -3.088 -6.685 -4.181 1.00 87.56 84 VAL A O 1
ATOM 586 N N . ASP A 1 85 ? -4.026 -4.839 -5.077 1.00 88.38 85 ASP A N 1
ATOM 587 C CA . ASP A 1 85 ? -3.938 -5.244 -6.478 1.00 88.38 85 ASP A CA 1
ATOM 588 C C . ASP A 1 85 ? -2.901 -4.400 -7.187 1.00 88.38 85 ASP A C 1
ATOM 590 O O . ASP A 1 85 ? -2.826 -3.197 -6.952 1.00 88.38 85 ASP A O 1
ATOM 594 N N . TRP A 1 86 ? -2.124 -5.011 -8.070 1.00 87.88 86 TRP A N 1
ATOM 595 C CA . TRP A 1 86 ? -1.085 -4.308 -8.800 1.00 87.88 86 TRP A CA 1
ATOM 596 C C . TRP A 1 86 ? -0.707 -5.035 -10.086 1.00 87.88 86 TRP A C 1
ATOM 598 O O . TRP A 1 86 ? -0.987 -6.223 -10.255 1.00 87.88 86 TRP A O 1
ATOM 608 N N . GLU A 1 87 ? -0.067 -4.298 -10.986 1.00 87.00 87 GLU A N 1
ATOM 609 C CA . GLU A 1 87 ? 0.377 -4.786 -12.283 1.00 87.00 87 GLU A CA 1
ATOM 610 C C . GLU A 1 87 ? 1.852 -4.447 -12.516 1.00 87.00 87 GLU A C 1
ATOM 612 O O . GLU A 1 87 ? 2.270 -3.298 -12.350 1.00 87.00 87 GLU A O 1
ATOM 617 N N . THR A 1 88 ? 2.634 -5.444 -12.939 1.00 81.75 88 THR A N 1
ATOM 618 C CA . THR A 1 88 ? 4.036 -5.271 -13.333 1.00 81.75 88 THR A CA 1
ATOM 619 C C . THR A 1 88 ? 4.218 -4.984 -14.816 1.00 81.75 88 THR A C 1
ATOM 621 O O . THR A 1 88 ? 3.608 -5.634 -15.669 1.00 81.75 88 THR A O 1
ATOM 624 N N . GLY A 1 89 ? 5.183 -4.119 -15.124 1.00 69.88 89 GLY A N 1
ATOM 625 C CA . GLY A 1 89 ? 5.728 -3.929 -16.464 1.00 69.88 89 GLY A CA 1
ATOM 626 C C . GLY A 1 89 ? 7.249 -4.070 -16.508 1.00 69.88 89 GLY A C 1
ATOM 627 O O . GLY A 1 89 ? 7.956 -3.702 -15.565 1.00 69.88 89 GLY A O 1
ATOM 628 N N . GLN A 1 90 ? 7.776 -4.555 -17.636 1.00 60.03 90 GLN A N 1
ATOM 629 C CA . GLN A 1 90 ? 9.128 -4.163 -18.050 1.00 60.03 90 GLN A CA 1
ATOM 630 C C . GLN A 1 90 ? 9.083 -2.670 -18.398 1.00 60.03 90 GLN A C 1
ATOM 632 O O . GLN A 1 90 ? 8.062 -2.218 -18.905 1.00 60.03 90 GLN A O 1
ATOM 637 N N . GLY A 1 91 ? 10.146 -1.909 -18.118 1.00 49.91 91 GLY A N 1
ATOM 638 C CA . GLY A 1 91 ? 10.215 -0.436 -18.214 1.00 49.91 91 GLY A CA 1
ATOM 639 C C . GLY A 1 91 ? 9.981 0.205 -19.597 1.00 49.91 91 GLY A C 1
ATOM 640 O O . GLY A 1 91 ? 10.489 1.284 -19.868 1.00 49.91 91 GLY A O 1
ATOM 641 N N . SER A 1 92 ? 9.233 -0.441 -20.481 1.00 43.91 92 SER A N 1
ATOM 642 C CA . SER A 1 92 ? 8.621 0.082 -21.698 1.00 43.91 92 SER A CA 1
ATOM 643 C C . SER A 1 92 ? 7.345 -0.727 -21.960 1.00 43.91 92 SER A C 1
ATOM 645 O O . SER A 1 92 ? 7.420 -1.842 -22.456 1.00 43.91 92 SER A O 1
ATOM 647 N N . SER A 1 93 ? 6.184 -0.192 -21.566 1.00 40.44 93 SER A N 1
ATOM 648 C CA . SER A 1 93 ? 4.818 -0.537 -22.031 1.00 40.44 93 SER A CA 1
ATOM 649 C C . SER A 1 93 ? 4.351 -2.008 -22.049 1.00 40.44 93 SER A C 1
ATOM 651 O O . SER A 1 93 ? 3.219 -2.277 -22.446 1.00 40.44 93 SER A O 1
ATOM 653 N N . ALA A 1 94 ? 5.169 -2.976 -21.650 1.00 40.38 94 ALA A N 1
ATOM 654 C CA . ALA A 1 94 ? 4.872 -4.392 -21.785 1.00 40.38 94 ALA A CA 1
ATOM 655 C C . ALA A 1 94 ? 4.323 -4.924 -20.461 1.00 40.38 94 ALA A C 1
ATOM 657 O O . ALA A 1 94 ? 5.078 -5.259 -19.541 1.00 40.38 94 ALA A O 1
ATOM 658 N N . VAL A 1 95 ? 2.991 -4.987 -20.389 1.00 43.50 95 VAL A N 1
ATOM 659 C CA . VAL A 1 95 ? 2.223 -5.628 -19.315 1.00 43.50 95 VAL A CA 1
ATOM 660 C C . VAL A 1 95 ? 2.672 -7.077 -19.186 1.00 43.50 95 VAL A C 1
ATOM 662 O O . VAL A 1 95 ? 2.295 -7.949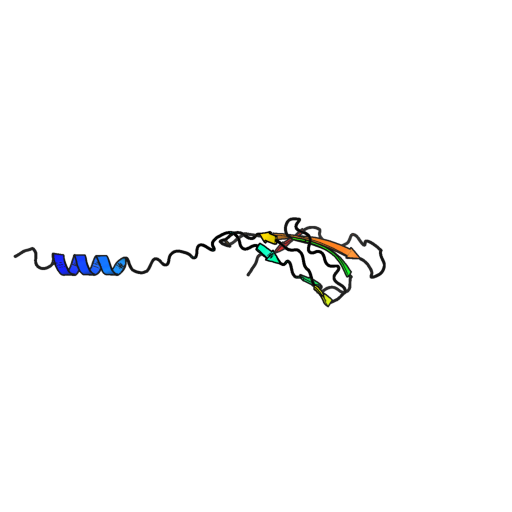 -19.969 1.00 43.50 95 VAL A O 1
ATOM 665 N N . SER A 1 96 ? 3.503 -7.340 -18.188 1.00 44.91 96 SER A N 1
ATOM 666 C CA . SER A 1 96 ? 3.910 -8.691 -17.833 1.00 44.91 96 SER A CA 1
ATOM 667 C C . SER A 1 96 ? 2.976 -9.128 -16.714 1.00 44.91 96 SER A C 1
ATOM 669 O O . SER A 1 96 ? 3.205 -8.795 -15.555 1.00 44.91 96 SER A O 1
ATOM 671 N N . ARG A 1 97 ? 1.877 -9.821 -17.047 1.00 48.78 97 ARG A N 1
ATOM 672 C CA . ARG A 1 97 ? 0.980 -10.423 -16.043 1.00 48.78 97 ARG A CA 1
ATOM 673 C C . ARG A 1 97 ? 1.748 -11.517 -15.303 1.00 48.78 97 ARG A C 1
ATOM 675 O O . ARG A 1 97 ? 1.856 -12.624 -15.820 1.00 48.78 97 ARG A O 1
ATOM 682 N N . GLY A 1 98 ? 2.331 -11.206 -14.147 1.00 46.59 98 GLY A N 1
ATOM 683 C CA . GLY A 1 98 ? 3.279 -12.131 -13.522 1.00 46.59 98 GLY A CA 1
ATOM 684 C C . GLY A 1 98 ? 3.295 -12.226 -12.004 1.00 46.59 98 GLY A C 1
ATOM 685 O O . GLY A 1 98 ? 4.055 -13.049 -11.507 1.00 46.59 98 GLY A O 1
ATOM 686 N N . LEU A 1 99 ? 2.511 -11.458 -11.242 1.00 47.16 99 LEU A N 1
ATOM 687 C CA . LEU A 1 99 ? 2.539 -11.531 -9.773 1.00 47.16 99 LEU A CA 1
ATOM 688 C C . LEU A 1 99 ? 1.130 -11.415 -9.169 1.00 47.16 99 LEU A C 1
ATOM 690 O O . LEU A 1 99 ? 0.238 -10.877 -9.827 1.00 47.16 99 LEU A O 1
ATOM 694 N N . PRO A 1 100 ? 0.890 -11.995 -7.973 1.00 50.62 100 PRO A N 1
ATOM 695 C CA . PRO A 1 100 ? -0.457 -12.258 -7.485 1.00 50.62 100 PRO A CA 1
ATOM 696 C C . PRO A 1 100 ? -1.243 -10.959 -7.320 1.00 50.62 100 PRO A C 1
ATOM 698 O O . PRO A 1 100 ? -0.885 -10.071 -6.544 1.00 50.62 100 PRO A O 1
ATOM 701 N N . THR A 1 101 ? -2.340 -10.885 -8.065 1.00 52.56 101 THR A N 1
ATOM 702 C CA . THR A 1 101 ? -3.369 -9.851 -7.998 1.00 52.56 101 THR A CA 1
ATOM 703 C C . THR A 1 101 ? -4.171 -10.031 -6.706 1.00 52.56 101 THR A C 1
ATOM 705 O O . THR A 1 101 ? -5.229 -10.670 -6.691 1.00 52.56 101 THR A O 1
ATOM 708 N N . GLY A 1 102 ? -3.618 -9.550 -5.592 1.00 51.78 102 GLY A N 1
ATOM 709 C CA . GLY A 1 102 ? -4.256 -9.591 -4.277 1.00 51.78 102 GLY A CA 1
ATOM 710 C C . GLY A 1 102 ? -3.312 -10.057 -3.175 1.00 51.78 102 GLY A C 1
ATOM 711 O O . GLY A 1 102 ? -3.346 -11.225 -2.791 1.00 51.78 102 GLY A O 1
ATOM 712 N N . LEU A 1 103 ? -2.505 -9.149 -2.624 1.00 58.56 103 LEU A N 1
ATOM 713 C CA . LEU A 1 103 ? -1.832 -9.384 -1.344 1.00 58.56 103 LEU A CA 1
ATOM 714 C C . LEU A 1 103 ? -2.702 -8.833 -0.212 1.00 58.56 103 LEU A C 1
ATOM 716 O O . LEU A 1 103 ? -3.028 -7.648 -0.209 1.00 58.56 103 LEU A O 1
ATOM 720 N N . ASN A 1 104 ? -3.058 -9.686 0.751 1.00 63.12 104 ASN A N 1
ATOM 721 C CA . ASN A 1 104 ? -3.703 -9.247 1.984 1.00 63.12 104 ASN A CA 1
ATOM 722 C C . ASN A 1 104 ? -2.640 -8.773 2.975 1.00 63.12 104 ASN A C 1
ATOM 724 O O . ASN A 1 104 ? -1.898 -9.590 3.520 1.00 63.12 104 ASN A O 1
ATOM 728 N N . ILE A 1 105 ? -2.565 -7.465 3.214 1.00 64.94 105 ILE A N 1
ATOM 729 C CA . ILE A 1 105 ? -1.617 -6.893 4.176 1.00 64.94 105 ILE A CA 1
ATOM 730 C C . ILE A 1 105 ? -2.334 -6.694 5.509 1.00 64.94 105 ILE A C 1
ATOM 732 O O . ILE A 1 105 ? -3.403 -6.082 5.566 1.00 64.94 105 ILE A O 1
ATOM 736 N N . LYS A 1 106 ? -1.741 -7.217 6.585 1.00 60.59 106 LYS A N 1
ATOM 737 C CA . LYS A 1 106 ? -2.107 -6.864 7.958 1.00 60.59 106 LYS A CA 1
ATOM 738 C C . LYS A 1 106 ? -1.251 -5.666 8.379 1.00 60.59 106 LYS A C 1
ATOM 740 O O . LYS A 1 106 ? -0.028 -5.790 8.341 1.00 60.59 106 LYS A O 1
ATOM 745 N N . PRO A 1 107 ? -1.844 -4.530 8.760 1.00 56.38 107 PRO A N 1
ATOM 746 C CA . PRO A 1 107 ? -1.138 -3.495 9.500 1.00 56.38 107 PRO A CA 1
ATOM 747 C C . PRO A 1 107 ? -0.577 -4.089 10.793 1.00 56.38 107 PRO A C 1
ATOM 749 O O . PRO A 1 107 ? -1.242 -4.918 11.422 1.00 56.38 107 PRO A O 1
ATOM 752 N N . GLY A 1 108 ? 0.661 -3.714 11.114 1.00 50.03 108 GLY A N 1
ATOM 753 C CA . GLY A 1 108 ? 1.320 -4.056 12.375 1.00 50.03 108 GLY A CA 1
ATOM 754 C C . GLY A 1 108 ? 0.749 -3.300 13.563 1.00 50.03 108 GLY A C 1
ATOM 755 O O . GLY A 1 108 ? 0.063 -2.276 13.341 1.00 50.03 108 GLY A O 1
#